Protein AF-A0A8K0IVM3-F1 (afdb_monomer_lite)

Foldseek 3Di:
DPLVPDDPVRLVVQLPDPPDDPVSNVVSVVVVVVVVVVVVVVLVVVVVVVCPDDDDDDDDDDDDPPDRVVVVVVVVVVVVVVVVVVVVVVVVVVVVVVVVVVVVVVVVVVPPDDDDDDDDDDDDDDDDDDDPDPDDPPDPPPVVVVVVVVVVVVVVVVVVVVVPPD

InterPro domains:
  IPR027356 NPH3 domain [PS51649] (1-35)
  IPR043454 NPH3/RPT2-like family [PTHR32370] (1-133)

Radius of gyration: 35.98 Å; chains: 1; bounding box: 86×51×103 Å

pLDDT: mean 71.47, std 21.72, range [35.25, 98.69]

Secondary structure (DSSP, 8-state):
--GGGS-HHHHHHHHT-TTS-HHHHHHHHHHHHHHHHHHHHHHHHHHHHH--S-------S---TTHHHHHHHHHHHHHHHHHHHHHHHHHHHHHHHHHHHHHHHHHHHTTS------S-------------------SSHHHHHHHHHHHHHHHHHHHHHTTS--

Sequence (166 aa):
MDCQKLSLEACTHAAQNERLPLRVVVQVLFFEQLQLRTSIAGCLLVSDNLDGSRPLRSGLAGSSEGGGWATAVRENQVLKVGMDHMRMRVSELEKECSSMKQEIEKLGRAKSGWSGVPKKFGFKIKSQMCSAQEGSVSEQQKNGSRKIEKLQARLTKHKKQLSTDM

Structure (mmCIF, N/CA/C/O backbone):
data_AF-A0A8K0IVM3-F1
#
_entry.id   AF-A0A8K0IVM3-F1
#
loop_
_atom_site.group_PDB
_atom_site.id
_atom_site.type_symbol
_atom_site.label_atom_id
_atom_site.label_alt_id
_atom_site.label_comp_id
_atom_site.label_asym_id
_atom_site.label_entity_id
_atom_site.label_seq_id
_atom_site.pdbx_PDB_ins_code
_atom_site.Cartn_x
_atom_site.Cartn_y
_atom_site.Cartn_z
_atom_site.occupancy
_atom_site.B_iso_or_equiv
_atom_site.auth_seq_id
_atom_site.auth_comp_id
_atom_site.auth_asym_id
_atom_site.auth_atom_id
_atom_site.pdbx_PDB_model_num
ATOM 1 N N . MET A 1 1 ? 18.870 9.208 -22.421 1.00 79.44 1 MET A N 1
ATOM 2 C CA . MET A 1 1 ? 17.624 9.621 -21.748 1.00 79.44 1 MET A CA 1
ATOM 3 C C . MET A 1 1 ? 17.813 9.348 -20.266 1.00 79.44 1 MET A C 1
ATOM 5 O O . MET A 1 1 ? 18.332 8.286 -19.947 1.00 79.44 1 MET A O 1
ATOM 9 N N . ASP A 1 2 ? 17.499 10.300 -19.392 1.00 88.75 2 ASP A N 1
ATOM 10 C CA . ASP A 1 2 ? 17.697 10.144 -17.946 1.00 88.75 2 ASP A CA 1
ATOM 11 C C . ASP A 1 2 ? 16.396 9.661 -17.292 1.00 88.75 2 ASP A C 1
ATOM 13 O O . ASP A 1 2 ? 15.543 10.468 -16.930 1.00 88.75 2 ASP A O 1
ATOM 17 N N . CYS A 1 3 ? 16.219 8.338 -17.210 1.00 89.44 3 CYS A N 1
ATOM 18 C CA . CYS A 1 3 ? 14.980 7.730 -16.708 1.00 89.44 3 CYS A CA 1
ATOM 19 C C . CYS A 1 3 ? 14.764 7.990 -15.208 1.00 89.44 3 CYS A C 1
ATOM 21 O O . CYS A 1 3 ? 13.631 7.976 -14.750 1.00 89.44 3 CYS A O 1
ATOM 23 N N . GLN A 1 4 ? 15.826 8.307 -14.455 1.00 89.00 4 GLN A N 1
ATOM 24 C CA . GLN A 1 4 ? 15.735 8.608 -13.021 1.00 89.00 4 GLN A CA 1
ATOM 25 C C . GLN A 1 4 ? 15.043 9.944 -12.730 1.00 89.00 4 GLN A C 1
ATOM 27 O O . GLN A 1 4 ? 14.585 10.170 -11.613 1.00 89.00 4 GLN A O 1
ATOM 32 N N . LYS A 1 5 ? 14.988 10.845 -13.717 1.00 93.00 5 LYS A N 1
ATOM 33 C CA . LYS A 1 5 ? 14.375 12.175 -13.584 1.00 93.00 5 LYS A CA 1
ATOM 34 C C . LYS A 1 5 ? 12.966 12.251 -14.163 1.00 93.00 5 LYS A C 1
ATOM 36 O O . LYS A 1 5 ? 12.361 13.320 -14.138 1.00 93.00 5 LYS A O 1
ATOM 41 N N . LEU A 1 6 ? 12.463 11.153 -14.718 1.00 91.50 6 LEU A N 1
ATOM 42 C CA . LEU A 1 6 ? 11.118 11.093 -15.270 1.00 91.50 6 LEU A CA 1
ATOM 43 C C . LEU A 1 6 ? 10.132 10.735 -14.165 1.00 91.50 6 LEU A C 1
ATOM 45 O O . LEU A 1 6 ? 10.410 9.903 -13.305 1.00 91.50 6 LEU A O 1
ATOM 49 N N . SER A 1 7 ? 8.964 11.367 -14.202 1.00 94.25 7 SER A N 1
ATOM 50 C CA . SER A 1 7 ? 7.825 10.886 -13.430 1.00 94.25 7 SER A CA 1
ATOM 51 C C . SER A 1 7 ? 7.286 9.592 -14.044 1.00 94.25 7 SER A C 1
ATOM 53 O O . SER A 1 7 ? 7.466 9.339 -15.236 1.00 94.25 7 SER A O 1
ATOM 55 N N . LEU A 1 8 ? 6.552 8.814 -13.247 1.00 93.06 8 LEU A N 1
ATOM 56 C CA . LEU A 1 8 ? 5.847 7.611 -13.705 1.00 93.06 8 LEU A CA 1
ATOM 57 C C . LEU A 1 8 ? 4.946 7.894 -14.922 1.00 93.06 8 LEU A C 1
ATOM 59 O O . LEU A 1 8 ? 4.906 7.130 -15.888 1.00 93.06 8 LEU A O 1
ATOM 63 N N . GLU A 1 9 ? 4.251 9.032 -14.907 1.00 94.56 9 GLU A N 1
ATOM 64 C CA . GLU A 1 9 ? 3.417 9.473 -16.027 1.00 94.56 9 GLU A CA 1
ATOM 65 C C . GLU A 1 9 ? 4.266 9.747 -17.274 1.00 94.56 9 GLU A C 1
ATOM 67 O O . GLU A 1 9 ? 3.943 9.267 -18.359 1.00 94.56 9 GLU A O 1
ATOM 72 N N . ALA A 1 10 ? 5.401 10.441 -17.134 1.00 95.50 10 ALA A N 1
ATOM 73 C CA . ALA A 1 10 ? 6.305 10.706 -18.251 1.00 95.50 10 ALA A CA 1
ATOM 74 C C . ALA A 1 10 ? 6.933 9.419 -18.818 1.00 95.50 10 ALA A C 1
ATOM 76 O O . ALA A 1 10 ? 7.069 9.305 -20.037 1.00 95.50 10 ALA A O 1
ATOM 77 N N . CYS A 1 11 ? 7.265 8.438 -17.970 1.00 94.62 11 CYS A N 1
ATOM 78 C CA . CYS A 1 11 ? 7.686 7.102 -18.399 1.00 94.62 11 CYS A CA 1
ATOM 79 C C . CYS A 1 11 ? 6.586 6.408 -19.213 1.00 94.62 11 CYS A C 1
ATOM 81 O O . CYS A 1 11 ? 6.851 5.895 -20.300 1.00 94.62 11 CYS A O 1
ATOM 83 N N . THR A 1 12 ? 5.341 6.454 -18.735 1.00 95.44 12 THR A N 1
ATOM 84 C CA . THR A 1 12 ? 4.181 5.859 -19.419 1.00 95.44 12 THR A CA 1
ATOM 85 C C . THR A 1 12 ? 3.959 6.499 -20.789 1.00 95.44 12 THR A C 1
ATOM 87 O O . THR A 1 12 ? 3.832 5.801 -21.797 1.00 95.44 12 THR A O 1
ATOM 90 N N . HIS A 1 13 ? 4.002 7.831 -20.855 1.00 96.69 13 HIS A N 1
ATOM 91 C CA . HIS A 1 13 ? 3.896 8.566 -22.112 1.00 96.69 13 HIS A CA 1
ATOM 92 C C . HIS A 1 13 ? 5.053 8.255 -23.067 1.00 96.69 13 HIS A C 1
ATOM 94 O O . HIS A 1 13 ? 4.829 8.075 -24.263 1.00 96.69 13 HIS A O 1
ATOM 100 N N . ALA A 1 14 ? 6.288 8.167 -22.568 1.00 96.06 14 ALA A N 1
ATOM 101 C CA . ALA A 1 14 ? 7.448 7.830 -23.388 1.00 96.06 14 ALA A CA 1
ATOM 102 C C . ALA A 1 14 ? 7.379 6.394 -23.928 1.00 96.06 14 ALA A C 1
ATOM 104 O O . ALA A 1 14 ? 7.761 6.159 -25.072 1.00 96.06 14 ALA A O 1
ATOM 105 N N . ALA A 1 15 ? 6.856 5.447 -23.147 1.00 95.56 15 ALA A N 1
ATOM 106 C CA . ALA A 1 15 ? 6.683 4.062 -23.575 1.00 95.56 15 ALA A CA 1
ATOM 107 C C . ALA A 1 15 ? 5.670 3.911 -24.723 1.00 95.56 15 ALA A C 1
ATOM 109 O O . ALA A 1 15 ? 5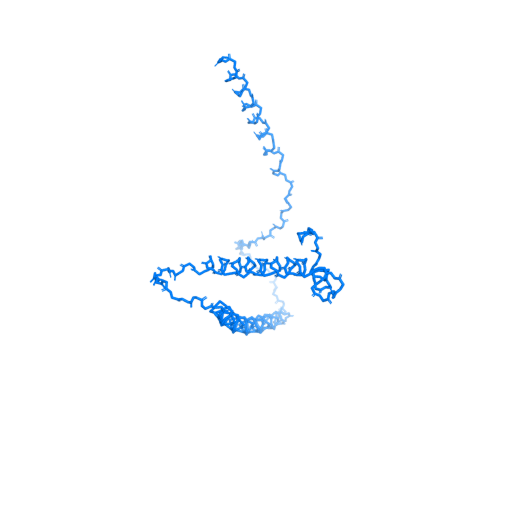.818 3.024 -25.560 1.00 95.56 15 ALA A O 1
ATOM 110 N N . GLN A 1 16 ? 4.666 4.788 -24.777 1.00 96.81 16 GLN A N 1
ATOM 111 C CA . GLN A 1 16 ? 3.627 4.795 -25.812 1.00 96.81 16 GLN A CA 1
ATOM 112 C C . GLN A 1 16 ? 3.971 5.685 -27.017 1.00 96.81 16 GLN A C 1
ATOM 114 O O . GLN A 1 16 ? 3.222 5.735 -27.990 1.00 96.81 16 GLN A O 1
ATOM 119 N N . ASN A 1 17 ? 5.083 6.419 -26.970 1.00 95.62 17 ASN A N 1
ATOM 120 C CA . ASN A 1 17 ? 5.432 7.367 -28.018 1.00 95.62 17 ASN A CA 1
ATOM 121 C C . ASN A 1 17 ? 6.144 6.673 -29.188 1.00 95.62 17 ASN A C 1
ATOM 123 O O . ASN A 1 17 ? 7.362 6.492 -29.173 1.00 95.62 17 ASN A O 1
ATOM 127 N N . GLU A 1 18 ? 5.388 6.371 -30.244 1.00 94.38 18 GLU A N 1
ATOM 128 C CA . GLU A 1 18 ? 5.885 5.728 -31.473 1.00 94.38 18 GLU A CA 1
ATOM 129 C C . GLU A 1 18 ? 6.940 6.552 -32.229 1.00 94.38 18 GLU A C 1
ATOM 131 O O . GLU A 1 18 ? 7.668 6.022 -33.068 1.00 94.38 18 GLU A O 1
ATOM 136 N N . ARG A 1 19 ? 7.056 7.856 -31.941 1.00 97.38 19 ARG A N 1
ATOM 137 C CA . ARG A 1 19 ? 8.059 8.731 -32.567 1.00 97.38 19 ARG A CA 1
ATOM 138 C C . ARG A 1 19 ? 9.431 8.622 -31.907 1.00 97.38 19 ARG A C 1
ATOM 140 O O . ARG A 1 19 ? 10.400 9.163 -32.444 1.00 97.38 19 ARG A O 1
ATOM 147 N N . LEU A 1 20 ? 9.532 7.984 -30.741 1.00 96.75 20 LEU A N 1
ATOM 148 C CA . LEU A 1 20 ? 10.813 7.776 -30.076 1.00 96.75 20 LEU A CA 1
ATOM 149 C C . LEU A 1 20 ? 11.561 6.587 -30.695 1.00 96.75 20 LEU A C 1
ATOM 151 O O . LEU A 1 20 ? 10.948 5.585 -31.059 1.00 96.75 20 LEU A O 1
ATOM 155 N N . PRO A 1 21 ? 12.904 6.640 -30.773 1.00 97.25 21 PRO A N 1
ATOM 156 C CA . PRO A 1 21 ? 13.684 5.479 -31.174 1.00 97.25 21 PRO A CA 1
ATOM 157 C C . PRO A 1 21 ? 13.404 4.292 -30.249 1.00 97.25 21 PRO A C 1
ATOM 159 O O . PRO A 1 21 ? 13.392 4.453 -29.027 1.00 97.25 21 PRO A O 1
ATOM 162 N N . LEU A 1 22 ? 13.303 3.085 -30.811 1.00 96.50 22 LEU A N 1
ATOM 163 C CA . LEU A 1 22 ? 13.033 1.854 -30.055 1.00 96.50 22 LEU A CA 1
ATOM 164 C C . LEU A 1 22 ? 13.976 1.670 -28.851 1.00 96.50 22 LEU A C 1
ATOM 166 O O . LEU A 1 22 ? 13.555 1.248 -27.778 1.00 96.50 22 LEU A O 1
ATOM 170 N N . ARG A 1 23 ? 15.250 2.061 -29.001 1.00 96.44 23 ARG A N 1
ATOM 171 C CA . ARG A 1 23 ? 16.249 2.034 -27.921 1.00 96.44 23 ARG A CA 1
ATOM 172 C C . ARG A 1 23 ? 15.805 2.828 -26.687 1.00 96.44 23 ARG A C 1
ATOM 174 O O . ARG A 1 23 ? 16.078 2.399 -25.574 1.00 96.44 23 ARG A O 1
ATOM 181 N N . VAL A 1 24 ? 15.151 3.971 -26.879 1.00 96.25 24 VAL A N 1
ATOM 182 C CA . VAL A 1 24 ? 14.681 4.833 -25.786 1.00 96.25 24 VAL A CA 1
ATOM 183 C C . VAL A 1 24 ? 13.492 4.189 -25.080 1.00 96.25 24 VAL A C 1
ATOM 185 O O . VAL A 1 24 ? 13.496 4.099 -23.859 1.00 96.25 24 VAL A O 1
ATOM 188 N N . VAL A 1 25 ? 12.524 3.666 -25.836 1.00 96.50 25 VAL A N 1
ATOM 189 C CA . VAL A 1 25 ? 11.355 2.962 -25.279 1.00 96.50 25 VAL A CA 1
ATOM 190 C C . VAL A 1 25 ? 11.791 1.766 -24.428 1.00 96.50 25 VAL A C 1
ATOM 192 O O . VAL A 1 25 ? 11.362 1.626 -23.285 1.00 96.50 25 VAL A O 1
ATOM 195 N N . VAL A 1 26 ? 12.719 0.947 -24.933 1.00 96.81 26 VAL A N 1
ATOM 196 C CA . VAL A 1 26 ? 13.267 -0.198 -24.185 1.00 96.81 26 VAL A CA 1
ATOM 197 C C . VAL A 1 26 ? 13.995 0.247 -22.911 1.00 96.81 26 VAL A C 1
ATOM 199 O O . VAL A 1 26 ? 13.866 -0.410 -21.882 1.00 96.81 26 VAL A O 1
ATOM 202 N N . GLN A 1 27 ? 14.729 1.365 -22.945 1.00 96.12 27 GLN A N 1
ATOM 203 C CA . GLN A 1 27 ? 15.394 1.913 -21.756 1.00 96.12 27 GLN A CA 1
ATOM 204 C C . GLN A 1 27 ? 14.394 2.333 -20.672 1.00 96.12 27 GLN A C 1
ATOM 206 O O . GLN A 1 27 ? 14.608 1.999 -19.507 1.00 96.12 27 GLN A O 1
ATOM 211 N N . VAL A 1 28 ? 13.305 3.010 -21.051 1.00 96.38 28 VAL A N 1
ATOM 212 C CA . VAL A 1 28 ? 12.234 3.410 -20.121 1.00 96.38 28 VAL A CA 1
ATOM 213 C C . VAL A 1 28 ? 11.585 2.182 -19.489 1.00 96.38 28 VAL A C 1
ATOM 215 O O . VAL A 1 28 ? 11.499 2.090 -18.268 1.00 96.38 28 VAL A O 1
ATOM 218 N N . LEU A 1 29 ? 11.199 1.201 -20.308 1.00 95.31 29 LEU A N 1
ATOM 219 C CA . LEU A 1 29 ? 10.557 -0.026 -19.830 1.00 95.31 29 LEU A CA 1
ATOM 220 C C . LEU A 1 29 ? 11.473 -0.853 -18.917 1.00 95.31 29 LEU A C 1
ATOM 222 O O . LEU A 1 29 ? 11.018 -1.404 -17.917 1.00 95.31 29 LEU A O 1
ATOM 226 N N . PHE A 1 30 ? 12.765 -0.946 -19.241 1.00 96.38 30 PHE A N 1
ATOM 227 C CA . PHE A 1 30 ? 13.732 -1.658 -18.405 1.00 96.38 30 PHE A CA 1
ATOM 228 C C . PHE A 1 30 ? 13.952 -0.959 -17.059 1.00 96.38 30 PHE A C 1
ATOM 230 O O . PHE A 1 30 ? 14.074 -1.629 -16.033 1.00 96.38 30 PHE A O 1
ATOM 237 N N . PHE A 1 31 ? 13.986 0.374 -17.047 1.00 94.81 31 PHE A N 1
ATOM 238 C CA . PHE A 1 31 ? 14.108 1.141 -15.812 1.00 94.81 31 PHE A CA 1
ATOM 239 C C . PHE A 1 31 ? 12.877 0.973 -14.912 1.00 94.81 31 PHE A C 1
ATOM 241 O O . PHE A 1 31 ? 13.040 0.664 -13.733 1.00 94.81 31 PHE A O 1
ATOM 248 N N . GLU A 1 32 ? 11.669 1.073 -15.471 1.00 93.62 32 GLU A N 1
ATOM 249 C CA . GLU A 1 32 ? 10.414 0.789 -14.757 1.00 93.62 32 GLU A CA 1
ATOM 250 C C . GLU A 1 32 ? 10.417 -0.635 -14.177 1.00 93.62 32 GLU A C 1
ATOM 252 O O . GLU A 1 32 ? 10.158 -0.831 -12.992 1.00 93.62 32 GLU A O 1
ATOM 257 N N . GLN A 1 33 ? 10.823 -1.638 -14.965 1.00 93.62 33 GLN A N 1
ATOM 258 C CA . GLN A 1 33 ? 10.995 -3.014 -14.480 1.00 93.62 33 GLN A CA 1
ATOM 259 C C . GLN A 1 33 ? 11.984 -3.119 -13.311 1.00 93.62 33 GLN A C 1
ATOM 261 O O . GLN A 1 33 ? 11.720 -3.824 -12.335 1.00 93.62 33 GLN A O 1
ATOM 266 N N . LEU A 1 34 ? 13.130 -2.439 -13.389 1.00 92.94 34 LEU A N 1
ATOM 267 C CA . LEU A 1 34 ? 14.129 -2.440 -12.321 1.00 92.94 34 LEU A CA 1
ATOM 268 C C . LEU A 1 34 ? 13.587 -1.786 -11.042 1.00 92.94 34 LEU A C 1
ATOM 270 O O . LEU A 1 34 ? 13.794 -2.312 -9.942 1.00 92.94 34 LEU A O 1
ATOM 274 N N . GLN A 1 35 ? 12.876 -0.668 -11.181 1.00 91.19 35 GLN A N 1
ATOM 275 C CA . GLN A 1 35 ? 12.254 0.039 -10.066 1.00 91.19 35 GLN A CA 1
ATOM 276 C C . GLN A 1 35 ? 11.173 -0.821 -9.404 1.00 91.19 35 GLN A C 1
ATOM 278 O O . GLN A 1 35 ? 11.212 -1.002 -8.187 1.00 91.19 35 GLN A O 1
ATOM 283 N N . LEU A 1 36 ? 10.293 -1.444 -10.193 1.00 90.69 36 LEU A N 1
ATOM 284 C CA . LEU A 1 36 ? 9.265 -2.366 -9.704 1.00 90.69 36 LEU A CA 1
ATOM 285 C C . LEU A 1 36 ? 9.874 -3.536 -8.925 1.00 90.69 36 LEU A C 1
ATOM 287 O O . LEU A 1 36 ? 9.446 -3.817 -7.806 1.00 90.69 36 LEU A O 1
ATOM 291 N N . ARG A 1 37 ? 10.918 -4.183 -9.459 1.00 90.44 37 ARG A N 1
ATOM 292 C CA . ARG A 1 37 ? 11.611 -5.278 -8.754 1.00 90.44 37 ARG A CA 1
ATOM 293 C C . ARG A 1 37 ? 12.220 -4.821 -7.435 1.00 90.44 37 ARG A C 1
ATOM 295 O O . ARG A 1 37 ? 12.132 -5.544 -6.446 1.00 90.44 37 ARG A O 1
ATOM 302 N N . THR A 1 38 ? 12.813 -3.629 -7.412 1.00 87.94 38 THR A N 1
ATOM 303 C CA . THR A 1 38 ? 13.412 -3.063 -6.196 1.00 87.94 38 THR A CA 1
ATOM 304 C C . THR A 1 38 ? 12.345 -2.765 -5.145 1.00 87.94 38 THR A C 1
ATOM 306 O O . THR A 1 38 ? 12.530 -3.106 -3.979 1.00 87.94 38 THR A O 1
ATOM 309 N N . SER A 1 39 ? 11.206 -2.195 -5.546 1.00 86.81 39 SER A N 1
ATOM 310 C CA . SER A 1 39 ? 10.072 -1.944 -4.651 1.00 86.81 39 SER A CA 1
ATOM 311 C C . SER A 1 39 ? 9.471 -3.237 -4.101 1.00 86.81 39 SER A C 1
ATOM 313 O O . SER A 1 39 ? 9.234 -3.326 -2.899 1.00 86.81 39 SER A O 1
ATOM 315 N N . ILE A 1 40 ? 9.282 -4.259 -4.944 1.00 85.19 40 ILE A N 1
ATOM 316 C CA . ILE A 1 40 ? 8.773 -5.574 -4.522 1.00 85.19 40 ILE A CA 1
ATOM 317 C C . ILE A 1 40 ? 9.736 -6.229 -3.532 1.00 85.19 40 ILE A C 1
ATOM 319 O O . ILE A 1 40 ? 9.307 -6.673 -2.468 1.00 85.19 40 ILE A O 1
ATOM 323 N N . ALA A 1 41 ? 11.034 -6.257 -3.847 1.00 83.19 41 ALA A N 1
ATOM 324 C CA . ALA A 1 41 ? 12.046 -6.775 -2.935 1.00 83.19 41 ALA A CA 1
ATOM 325 C C . ALA A 1 41 ? 12.029 -5.999 -1.609 1.00 83.19 41 ALA A C 1
ATOM 327 O O . ALA A 1 41 ? 11.968 -6.613 -0.552 1.00 83.19 41 ALA A O 1
ATOM 328 N N . GLY A 1 42 ? 11.980 -4.665 -1.648 1.00 78.12 42 GLY A N 1
ATOM 329 C CA . GLY A 1 42 ? 11.867 -3.828 -0.452 1.00 78.12 42 GLY A CA 1
ATOM 330 C C . GLY A 1 42 ? 10.650 -4.169 0.414 1.00 78.12 42 GLY A C 1
ATOM 331 O O . GLY A 1 42 ? 10.787 -4.278 1.630 1.00 78.12 42 GLY A O 1
ATOM 332 N N . CYS A 1 43 ? 9.485 -4.407 -0.193 1.00 75.94 43 CYS A N 1
ATOM 333 C CA . CYS A 1 43 ? 8.292 -4.849 0.531 1.00 75.94 43 CYS A CA 1
ATOM 334 C C . CYS A 1 43 ? 8.488 -6.216 1.203 1.00 75.94 43 CYS A C 1
ATOM 336 O O . CYS A 1 43 ? 8.138 -6.360 2.370 1.00 75.94 43 CYS A O 1
ATOM 338 N N . LEU A 1 44 ? 9.077 -7.193 0.505 1.00 72.88 44 LEU A N 1
ATOM 339 C CA . LEU A 1 44 ? 9.326 -8.532 1.056 1.00 72.88 44 LEU A CA 1
ATOM 340 C C . LEU A 1 44 ? 10.309 -8.502 2.235 1.00 72.88 44 LEU A C 1
ATOM 342 O O . LEU A 1 44 ? 10.044 -9.103 3.269 1.00 72.88 44 LEU A O 1
ATOM 346 N N . LEU A 1 45 ? 11.408 -7.751 2.114 1.00 70.88 45 LEU A N 1
ATOM 347 C CA . LEU A 1 45 ? 12.427 -7.656 3.167 1.00 70.88 45 LEU A CA 1
ATOM 348 C C . LEU A 1 45 ? 11.905 -6.945 4.428 1.00 70.88 45 LEU A C 1
ATOM 350 O O . LEU A 1 45 ? 12.324 -7.262 5.541 1.00 70.88 45 LEU A O 1
ATOM 354 N N . VAL A 1 46 ? 10.997 -5.976 4.262 1.00 63.06 46 VAL A N 1
ATOM 355 C CA . VAL A 1 46 ? 10.296 -5.333 5.384 1.00 63.06 46 VAL A CA 1
ATOM 356 C C . VAL A 1 46 ? 9.341 -6.317 6.063 1.00 63.06 46 VAL A C 1
ATOM 358 O O . VAL A 1 46 ? 9.274 -6.332 7.292 1.00 63.06 46 VAL A O 1
ATOM 361 N N . SER A 1 47 ? 8.652 -7.167 5.296 1.00 57.56 47 SER A N 1
ATOM 362 C CA . SER A 1 47 ? 7.803 -8.233 5.842 1.00 57.56 47 SER A CA 1
ATOM 363 C C . SER A 1 47 ? 8.606 -9.275 6.631 1.00 57.56 47 SER A C 1
ATOM 365 O O . SER A 1 47 ? 8.195 -9.640 7.730 1.00 57.56 47 SER A O 1
ATOM 367 N N . ASP A 1 48 ? 9.789 -9.671 6.152 1.00 56.81 48 ASP A N 1
ATOM 368 C CA . ASP A 1 48 ? 10.657 -10.641 6.841 1.00 56.81 48 ASP A CA 1
ATOM 369 C C . ASP A 1 48 ? 11.173 -10.138 8.207 1.00 56.81 48 ASP A C 1
ATOM 371 O O . ASP A 1 48 ? 11.511 -10.937 9.079 1.00 56.81 48 ASP A O 1
ATOM 375 N N . ASN A 1 49 ? 11.242 -8.818 8.429 1.00 53.72 49 ASN A N 1
ATOM 376 C CA . ASN A 1 49 ? 11.683 -8.251 9.713 1.00 53.72 49 ASN A CA 1
ATOM 377 C C . ASN A 1 49 ? 10.584 -8.246 10.789 1.00 53.72 49 ASN A C 1
ATOM 379 O O . ASN A 1 49 ? 10.898 -8.164 11.977 1.00 53.72 49 ASN A O 1
ATOM 383 N N . LEU A 1 50 ? 9.309 -8.327 10.392 1.00 54.72 50 LEU A N 1
ATOM 384 C CA . LEU A 1 50 ? 8.189 -8.435 11.329 1.00 54.72 50 LEU A CA 1
ATOM 385 C C . LEU A 1 50 ? 7.967 -9.887 11.782 1.00 54.72 50 LEU A C 1
ATOM 387 O O . LEU A 1 50 ? 7.461 -10.116 12.882 1.00 54.72 50 LEU A O 1
ATOM 391 N N . ASP A 1 51 ? 8.405 -10.857 10.976 1.00 49.66 51 ASP A N 1
ATOM 392 C CA . ASP A 1 51 ? 8.258 -12.283 11.249 1.00 49.66 51 ASP A CA 1
ATOM 393 C C . ASP A 1 51 ? 9.525 -12.858 11.908 1.00 49.66 51 ASP A C 1
ATOM 395 O O . ASP A 1 51 ? 10.311 -13.615 11.337 1.00 49.66 51 ASP A O 1
ATOM 399 N N . GLY A 1 52 ? 9.748 -12.486 13.171 1.00 52.97 52 GLY A N 1
ATOM 400 C CA . GLY A 1 52 ? 10.832 -12.996 14.022 1.00 52.97 52 GLY A CA 1
ATOM 401 C C . GLY A 1 52 ? 10.717 -14.484 14.399 1.00 52.97 52 GLY A C 1
ATOM 402 O O . GLY A 1 52 ? 11.093 -14.856 15.510 1.00 52.97 52 GLY A O 1
ATOM 403 N N . SER A 1 53 ? 10.195 -15.345 13.517 1.00 48.62 53 SER A N 1
ATOM 404 C CA . SER A 1 53 ? 9.986 -16.780 13.759 1.00 48.62 53 SER A CA 1
ATOM 405 C C . SER A 1 53 ? 10.419 -17.668 12.581 1.00 48.62 53 SER A C 1
ATOM 407 O O . SER A 1 53 ? 9.629 -18.376 11.972 1.00 48.62 53 SER A O 1
ATOM 409 N N . ARG A 1 54 ? 11.748 -17.736 12.425 1.00 48.03 54 ARG A N 1
ATOM 410 C CA . ARG A 1 54 ? 12.587 -18.815 11.854 1.00 48.03 54 ARG A CA 1
ATOM 411 C C . ARG A 1 54 ? 12.745 -18.954 10.322 1.00 48.03 54 ARG A C 1
ATOM 413 O O . ARG A 1 54 ? 11.806 -19.312 9.620 1.00 48.03 54 ARG A O 1
ATOM 420 N N . PRO A 1 55 ? 14.009 -18.913 9.841 1.00 61.91 55 PRO A N 1
ATOM 421 C CA . PRO A 1 55 ? 14.406 -19.353 8.511 1.00 61.91 55 PRO A CA 1
ATOM 422 C C . PRO A 1 55 ? 14.809 -20.835 8.544 1.00 61.91 55 PRO A C 1
ATOM 424 O O . PRO A 1 55 ? 15.593 -21.235 9.402 1.00 61.91 55 PRO A O 1
ATOM 427 N N . LEU A 1 56 ? 14.311 -21.650 7.610 1.00 47.88 56 LEU A N 1
ATOM 428 C CA . LEU A 1 56 ? 14.973 -22.883 7.150 1.00 47.88 56 LEU A CA 1
ATOM 429 C C . LEU A 1 56 ? 14.215 -23.471 5.950 1.00 47.88 56 LEU A C 1
ATOM 431 O O . LEU A 1 56 ? 13.428 -24.403 6.086 1.00 47.88 56 LEU A O 1
ATOM 435 N N . ARG A 1 57 ? 14.516 -22.976 4.746 1.00 45.09 57 ARG A N 1
ATOM 436 C CA . ARG A 1 57 ? 14.654 -23.864 3.584 1.00 45.09 57 ARG A CA 1
ATOM 437 C C . ARG A 1 57 ? 15.558 -23.234 2.528 1.00 45.09 57 ARG A C 1
ATOM 439 O O . ARG A 1 57 ? 15.135 -22.455 1.687 1.00 45.09 57 ARG A O 1
ATOM 446 N N . SER A 1 58 ? 16.831 -23.605 2.614 1.00 48.25 58 SER A N 1
ATOM 447 C CA . SER A 1 58 ? 17.765 -23.558 1.494 1.00 48.25 58 SER A CA 1
ATOM 448 C C . SER A 1 58 ? 17.224 -24.417 0.345 1.00 48.25 58 SER A C 1
ATOM 450 O O . SER A 1 58 ? 16.744 -25.527 0.587 1.00 48.25 58 SER A O 1
ATOM 452 N N . GLY A 1 59 ? 17.307 -23.914 -0.887 1.00 35.25 59 GLY A N 1
ATOM 453 C CA . GLY A 1 59 ? 17.030 -24.696 -2.089 1.00 35.25 59 GLY A CA 1
ATOM 454 C C . GLY A 1 59 ? 16.523 -23.852 -3.251 1.00 35.25 59 GLY A C 1
ATOM 455 O O . GLY A 1 59 ? 15.333 -23.589 -3.359 1.00 35.25 59 GLY A O 1
ATOM 456 N N . LEU A 1 60 ? 17.442 -23.463 -4.131 1.00 55.53 60 LEU A N 1
ATOM 457 C CA . LEU A 1 60 ? 17.196 -22.956 -5.479 1.00 55.53 60 LEU A CA 1
ATOM 458 C C . LEU A 1 60 ? 16.109 -23.772 -6.211 1.00 55.53 60 LEU A C 1
ATOM 460 O O . LEU A 1 60 ? 16.379 -24.884 -6.654 1.00 55.53 60 LEU A O 1
ATOM 464 N N . ALA A 1 61 ? 14.911 -23.207 -6.371 1.00 38.97 61 ALA A N 1
ATOM 465 C CA . ALA A 1 61 ? 13.946 -23.582 -7.407 1.00 38.97 61 ALA A CA 1
ATOM 466 C C . ALA A 1 61 ? 12.873 -22.484 -7.544 1.00 38.97 61 ALA A C 1
ATOM 468 O O . ALA A 1 61 ? 12.037 -22.323 -6.663 1.00 38.97 61 ALA A O 1
ATOM 469 N N . GLY A 1 62 ? 12.928 -21.718 -8.641 1.00 40.25 62 GLY A N 1
ATOM 470 C CA . GLY A 1 62 ? 11.826 -20.913 -9.197 1.00 40.25 62 GLY A CA 1
ATOM 471 C C . GLY A 1 62 ? 10.967 -20.133 -8.197 1.00 40.25 62 GLY A C 1
ATOM 472 O O . GLY A 1 62 ? 9.816 -20.488 -7.963 1.00 40.25 62 GLY A O 1
ATOM 473 N N . SER A 1 63 ? 11.507 -19.069 -7.599 1.00 41.66 63 SER A N 1
ATOM 474 C CA . SER A 1 63 ? 10.817 -18.341 -6.529 1.00 41.66 63 SER A CA 1
ATOM 475 C C . SER A 1 63 ? 9.720 -17.412 -7.060 1.00 41.66 63 SER A C 1
ATOM 477 O O . SER A 1 63 ? 9.939 -16.226 -7.269 1.00 41.66 63 SER A O 1
ATOM 479 N N . SER A 1 64 ? 8.535 -17.988 -7.255 1.00 48.56 64 SER A N 1
ATOM 480 C CA . SER A 1 64 ? 7.253 -17.455 -6.781 1.00 48.56 64 SER A CA 1
ATOM 481 C C . SER A 1 64 ? 7.106 -15.923 -6.791 1.00 48.56 64 SER A C 1
ATOM 483 O O . SER A 1 64 ? 7.144 -15.274 -5.746 1.00 48.56 64 SER A O 1
ATOM 485 N N . GLU A 1 65 ? 6.801 -15.349 -7.956 1.00 49.91 65 GLU A N 1
ATOM 486 C CA . GLU A 1 65 ? 6.233 -13.991 -8.067 1.00 49.91 65 GLU A CA 1
ATOM 487 C C . GLU A 1 65 ? 4.839 -13.869 -7.398 1.00 49.91 65 GLU A C 1
ATOM 489 O O . GLU A 1 65 ? 4.284 -12.779 -7.314 1.00 49.91 65 GLU A O 1
ATOM 494 N N . GLY A 1 66 ? 4.272 -14.962 -6.864 1.00 52.75 66 GLY A N 1
ATOM 495 C CA . GLY A 1 66 ? 2.960 -14.990 -6.200 1.00 52.75 66 GLY A CA 1
ATOM 496 C C . GLY 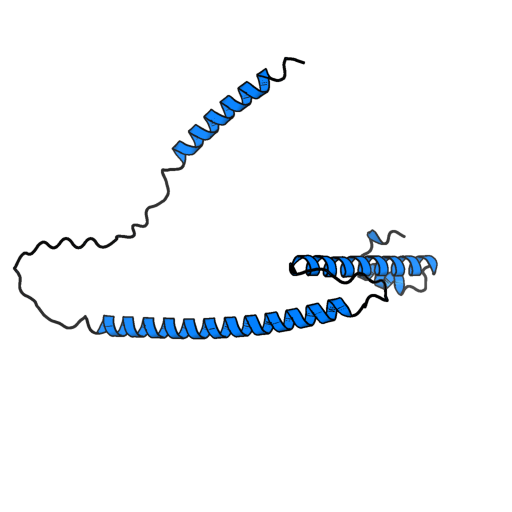A 1 66 ? 2.976 -15.212 -4.681 1.00 52.75 66 GLY A C 1
ATOM 497 O O . GLY A 1 66 ? 1.919 -15.159 -4.052 1.00 52.75 66 GLY A O 1
ATOM 498 N N . GLY A 1 67 ? 4.134 -15.476 -4.067 1.00 58.09 67 GLY A N 1
ATOM 499 C CA . GLY A 1 67 ? 4.209 -15.927 -2.670 1.00 58.09 67 GLY A CA 1
ATOM 500 C C . GLY A 1 67 ? 4.023 -14.818 -1.632 1.00 58.09 67 GLY A C 1
ATOM 501 O O . GLY A 1 67 ? 3.308 -15.004 -0.648 1.00 58.09 67 GLY A O 1
ATOM 502 N N . GLY A 1 68 ? 4.629 -13.651 -1.861 1.00 64.75 68 GLY A N 1
ATOM 503 C CA . GLY A 1 68 ? 4.588 -12.534 -0.912 1.00 64.75 68 GLY A CA 1
ATOM 504 C C . GLY A 1 68 ? 3.225 -11.859 -0.827 1.00 64.75 68 GLY A C 1
ATOM 505 O O . GLY A 1 68 ? 2.693 -11.671 0.262 1.00 64.75 68 GLY A O 1
ATOM 506 N N . TRP A 1 69 ? 2.616 -11.571 -1.981 1.00 69.38 69 TRP A N 1
ATOM 507 C CA . TRP A 1 69 ? 1.281 -10.972 -2.042 1.00 69.38 69 TRP A CA 1
ATOM 508 C C . TRP A 1 69 ? 0.229 -11.869 -1.384 1.00 69.38 69 TRP A C 1
ATOM 510 O O . TRP A 1 69 ? -0.568 -11.408 -0.570 1.00 69.38 69 TRP A O 1
ATOM 520 N N . ALA A 1 70 ? 0.261 -13.173 -1.673 1.00 72.94 70 ALA A N 1
ATOM 521 C CA . ALA A 1 70 ? -0.663 -14.125 -1.069 1.00 72.94 70 ALA A CA 1
ATOM 522 C C . ALA A 1 70 ? -0.511 -14.198 0.461 1.00 72.94 70 ALA A C 1
ATOM 524 O O . ALA A 1 70 ? -1.507 -14.363 1.164 1.00 72.94 70 ALA A O 1
ATOM 525 N N . THR A 1 71 ? 0.710 -14.074 0.985 1.00 75.81 71 THR A N 1
ATOM 526 C CA . THR A 1 71 ? 0.972 -14.061 2.432 1.00 75.81 71 THR A CA 1
ATOM 527 C C . THR A 1 71 ? 0.511 -12.757 3.079 1.00 75.81 71 THR A C 1
ATOM 529 O O . THR A 1 71 ? -0.277 -12.813 4.021 1.00 75.81 71 THR A O 1
ATOM 532 N N . ALA A 1 72 ? 0.847 -11.604 2.496 1.00 78.69 72 ALA A N 1
ATOM 533 C CA . ALA A 1 72 ? 0.386 -10.300 2.973 1.00 78.69 72 ALA A CA 1
ATOM 534 C C . ALA A 1 72 ? -1.151 -10.187 2.989 1.00 78.69 72 ALA A C 1
ATOM 536 O O . ALA A 1 72 ? -1.723 -9.619 3.921 1.00 78.69 72 ALA A O 1
ATOM 537 N N . VAL A 1 73 ? -1.848 -10.760 1.998 1.00 81.50 73 VAL A N 1
ATOM 538 C CA . VAL A 1 73 ? -3.323 -10.807 1.970 1.00 81.50 73 VAL A CA 1
ATOM 539 C C . VAL A 1 73 ? -3.880 -11.640 3.129 1.00 81.50 73 VAL A C 1
ATOM 541 O O . VAL A 1 73 ? -4.852 -11.227 3.766 1.00 81.50 73 VAL A O 1
ATOM 544 N N . ARG A 1 74 ? -3.268 -12.791 3.443 1.00 86.38 74 ARG A N 1
ATOM 545 C CA . ARG A 1 74 ? -3.687 -13.618 4.588 1.00 86.38 74 ARG A CA 1
ATOM 546 C C . ARG A 1 74 ? -3.455 -12.901 5.915 1.00 86.38 74 ARG A C 1
ATOM 548 O O . ARG A 1 74 ? -4.353 -12.888 6.751 1.00 86.38 74 ARG A O 1
ATOM 555 N N . GLU A 1 75 ? -2.298 -12.275 6.092 1.00 82.44 75 GLU A N 1
ATOM 556 C CA . GLU A 1 75 ? -1.976 -11.509 7.302 1.00 82.44 75 GLU A CA 1
ATOM 557 C C . GLU A 1 75 ? -2.929 -10.328 7.494 1.00 82.44 75 GLU A C 1
ATOM 559 O O . GLU A 1 75 ? -3.477 -10.153 8.580 1.00 82.44 75 GLU A O 1
ATOM 564 N N . ASN A 1 76 ? -3.235 -9.583 6.426 1.00 86.19 76 ASN A N 1
ATOM 565 C CA . ASN A 1 76 ? -4.240 -8.518 6.468 1.00 86.19 76 ASN A CA 1
ATOM 566 C C . ASN A 1 76 ? -5.624 -9.042 6.872 1.00 86.19 76 ASN A C 1
ATOM 568 O O . ASN A 1 76 ? -6.343 -8.388 7.629 1.00 86.19 76 ASN A O 1
ATOM 572 N N . GLN A 1 77 ? -6.006 -10.232 6.406 1.00 91.31 77 GLN A N 1
ATOM 573 C CA . GLN A 1 77 ? -7.271 -10.849 6.794 1.00 91.31 77 GLN A CA 1
ATOM 574 C C . GLN A 1 77 ? -7.286 -11.243 8.280 1.00 91.31 77 GLN A C 1
ATOM 576 O O . GLN A 1 77 ? -8.301 -11.032 8.946 1.00 91.31 77 GLN A O 1
ATOM 581 N N . VAL A 1 78 ? -6.179 -11.768 8.813 1.00 89.25 78 VAL A N 1
ATOM 582 C CA . VAL A 1 78 ? -6.038 -12.082 10.246 1.00 89.25 78 VAL A CA 1
ATOM 583 C C . VAL A 1 78 ? -6.095 -10.807 11.088 1.00 89.25 78 VAL A C 1
ATOM 585 O O . VAL A 1 78 ? -6.848 -10.753 12.061 1.00 89.25 78 VAL A O 1
ATOM 588 N N . LEU A 1 79 ? -5.370 -9.761 10.686 1.00 94.56 79 LEU A N 1
ATOM 589 C CA . LEU A 1 79 ? -5.392 -8.461 11.359 1.00 94.56 79 LEU A CA 1
ATOM 590 C C . LEU A 1 79 ? -6.802 -7.871 11.390 1.00 94.56 79 LEU A C 1
ATOM 592 O O . LEU A 1 79 ? -7.248 -7.424 12.444 1.00 94.56 79 LEU A O 1
ATOM 596 N N . LYS A 1 80 ? -7.537 -7.941 10.274 1.00 95.25 80 LYS A N 1
ATOM 597 C CA . LYS A 1 80 ? -8.929 -7.480 10.195 1.00 95.25 80 LYS A CA 1
ATOM 598 C C . LYS A 1 80 ? -9.822 -8.192 11.212 1.00 95.25 80 LYS A C 1
ATOM 600 O O . LYS A 1 80 ? -10.523 -7.534 11.973 1.00 95.25 80 LYS A O 1
ATOM 605 N N . VAL A 1 81 ? -9.734 -9.523 11.282 1.00 96.50 81 VAL A N 1
ATOM 606 C CA . VAL A 1 81 ? -10.483 -10.317 12.273 1.00 96.50 81 VAL A CA 1
ATOM 607 C C . VAL A 1 81 ? -10.087 -9.927 13.702 1.00 96.50 81 VAL A C 1
ATOM 609 O O . VAL A 1 81 ? -10.955 -9.762 14.558 1.00 96.50 81 VAL A O 1
ATOM 612 N N . GLY A 1 82 ? -8.793 -9.724 13.965 1.00 96.62 82 GLY A N 1
ATOM 613 C CA . GLY A 1 82 ? -8.305 -9.260 15.265 1.00 96.62 82 GLY A CA 1
ATOM 614 C C . GLY A 1 82 ? -8.840 -7.875 15.652 1.00 96.62 82 GLY A C 1
ATOM 615 O O . GLY A 1 82 ? -9.237 -7.663 16.799 1.00 96.62 82 GLY A O 1
ATOM 616 N N . MET A 1 83 ? -8.909 -6.944 14.699 1.00 97.81 83 MET A N 1
ATOM 617 C CA . MET A 1 83 ? -9.484 -5.611 14.902 1.00 97.81 83 MET A CA 1
ATOM 618 C C . MET A 1 83 ? -10.985 -5.671 15.187 1.00 97.81 83 MET A C 1
ATOM 620 O O . MET A 1 83 ? -11.455 -4.965 16.078 1.00 97.81 83 MET A O 1
ATOM 624 N N . ASP A 1 84 ? -11.730 -6.519 14.478 1.00 98.00 84 ASP A N 1
ATOM 625 C CA . ASP A 1 84 ? -13.165 -6.707 14.713 1.00 98.00 84 ASP A CA 1
ATOM 626 C C . ASP A 1 84 ? -13.431 -7.296 16.103 1.00 98.00 84 ASP A C 1
ATOM 628 O O . ASP A 1 84 ? -14.317 -6.830 16.824 1.00 98.00 84 ASP A O 1
ATOM 632 N N . HIS A 1 85 ? -12.603 -8.250 16.534 1.00 98.06 85 HIS A N 1
ATOM 633 C CA . HIS A 1 85 ? -12.648 -8.777 17.895 1.00 98.06 85 HIS A CA 1
ATOM 634 C C . HIS A 1 85 ? -12.331 -7.696 18.944 1.00 98.06 85 HIS A C 1
ATOM 636 O O . HIS A 1 85 ? -13.040 -7.568 19.943 1.00 98.06 85 HIS A O 1
ATOM 642 N N . MET A 1 86 ? -11.299 -6.876 18.720 1.00 98.62 86 MET A N 1
ATOM 643 C CA . MET A 1 86 ? -10.963 -5.779 19.633 1.00 98.62 86 MET A CA 1
ATOM 644 C C . MET A 1 86 ? -12.091 -4.742 19.709 1.00 98.62 86 MET A C 1
ATOM 646 O O . MET A 1 86 ? -12.440 -4.298 20.801 1.00 98.62 86 MET A O 1
ATOM 650 N N . ARG A 1 87 ? -12.711 -4.410 18.571 1.00 98.31 87 ARG A N 1
ATOM 651 C CA . ARG A 1 87 ? -13.875 -3.518 18.501 1.00 98.31 87 ARG A CA 1
ATOM 652 C C . ARG A 1 87 ? -15.042 -4.056 19.323 1.00 98.31 87 ARG A C 1
ATOM 654 O O . ARG A 1 87 ? -15.614 -3.303 20.103 1.00 98.31 87 ARG A O 1
ATOM 661 N N . MET A 1 88 ? -15.362 -5.344 19.184 1.00 98.38 88 MET A N 1
ATOM 662 C CA . MET A 1 88 ? -16.420 -5.993 19.964 1.00 98.38 88 MET A CA 1
ATOM 663 C C . MET A 1 88 ? -16.165 -5.854 21.466 1.00 98.38 88 MET A C 1
ATOM 665 O O . MET A 1 88 ? -17.054 -5.438 22.207 1.00 98.38 88 MET A O 1
ATOM 669 N N . ARG A 1 89 ? -14.933 -6.137 21.903 1.00 98.38 89 ARG A N 1
ATOM 670 C CA . ARG A 1 89 ? -14.556 -6.024 23.313 1.00 98.38 89 ARG A CA 1
ATOM 671 C C . ARG A 1 89 ? -14.647 -4.598 23.841 1.00 98.38 89 ARG A C 1
ATOM 673 O O . ARG A 1 89 ? -15.108 -4.393 24.956 1.00 98.38 89 ARG A O 1
ATOM 680 N N . VAL A 1 90 ? -14.232 -3.613 23.047 1.00 98.69 90 VAL A N 1
ATOM 681 C CA . VAL A 1 90 ? -14.374 -2.197 23.411 1.00 98.69 90 VAL A CA 1
ATOM 682 C C . VAL A 1 90 ? -15.849 -1.837 23.588 1.00 98.69 90 VAL A C 1
ATOM 684 O O . VAL A 1 90 ? -16.197 -1.254 24.608 1.00 98.69 90 VAL A O 1
ATOM 687 N N . SER A 1 91 ? -16.729 -2.253 22.674 1.00 98.19 91 SER A N 1
ATOM 688 C CA . SER A 1 91 ? -18.171 -1.993 22.797 1.00 98.19 91 SER A CA 1
ATOM 689 C C . SER A 1 91 ? -18.805 -2.656 24.027 1.00 98.19 91 SER A C 1
ATOM 691 O O . SER A 1 91 ? -19.688 -2.073 24.657 1.00 98.19 91 SER A O 1
ATOM 693 N N . GLU A 1 92 ? -18.362 -3.860 24.394 1.00 98.19 92 GLU A N 1
ATOM 694 C CA . GLU A 1 92 ? -18.797 -4.527 25.628 1.00 98.19 92 GLU A CA 1
ATOM 695 C C . GLU A 1 92 ? -18.349 -3.743 26.870 1.00 98.19 92 GLU A C 1
ATOM 697 O O . GLU A 1 92 ? -19.177 -3.401 27.716 1.00 98.19 92 GLU A O 1
ATOM 702 N N . LEU A 1 93 ? -17.072 -3.357 26.926 1.00 98.50 93 LEU A N 1
ATOM 703 C CA . LEU A 1 93 ? -16.524 -2.552 28.020 1.00 98.50 93 LEU A CA 1
ATOM 704 C C . LEU A 1 93 ? -17.211 -1.183 28.144 1.00 98.50 93 LEU A C 1
ATOM 706 O O . LEU A 1 93 ? -17.500 -0.729 29.251 1.00 98.50 93 LEU A O 1
ATOM 710 N N . GLU A 1 94 ? -17.512 -0.519 27.028 1.00 98.31 94 GLU A N 1
ATOM 711 C CA . GLU A 1 94 ? -18.245 0.754 27.012 1.00 98.31 94 GLU A CA 1
ATOM 712 C C . GLU A 1 94 ? -19.659 0.607 27.597 1.00 98.31 94 GLU A C 1
ATOM 714 O O . GLU A 1 94 ? -20.127 1.477 28.347 1.00 98.31 94 GLU A O 1
ATOM 719 N N . LYS A 1 95 ? -20.331 -0.513 27.304 1.00 98.25 95 LYS A N 1
ATOM 720 C CA . LYS A 1 95 ? -21.650 -0.838 27.857 1.00 98.25 95 LYS A CA 1
ATOM 721 C C . LYS A 1 95 ? -21.580 -1.103 29.359 1.00 98.25 95 LYS A C 1
ATOM 723 O O . LYS A 1 95 ? -22.408 -0.570 30.100 1.00 98.25 95 LYS A O 1
ATOM 728 N N . GLU A 1 96 ? -20.603 -1.882 29.818 1.00 97.88 96 GLU A N 1
ATOM 729 C CA . GLU A 1 96 ? -20.391 -2.143 31.247 1.00 97.88 96 GLU A CA 1
ATOM 730 C C . GLU A 1 96 ? -20.081 -0.852 32.014 1.00 97.88 96 GLU A C 1
ATOM 732 O O . GLU A 1 96 ? -20.687 -0.585 33.054 1.00 97.88 96 GLU A O 1
ATOM 737 N N . CYS A 1 97 ? -19.216 0.004 31.461 1.00 96.56 97 CYS A N 1
ATOM 738 C CA . CYS A 1 97 ? -18.885 1.306 32.038 1.00 96.56 97 CYS A CA 1
ATOM 739 C C . CYS A 1 97 ? -20.125 2.207 32.151 1.00 96.56 97 CYS A C 1
ATOM 741 O O . CYS A 1 97 ? -20.376 2.815 33.196 1.00 96.56 97 CYS A O 1
ATOM 743 N N .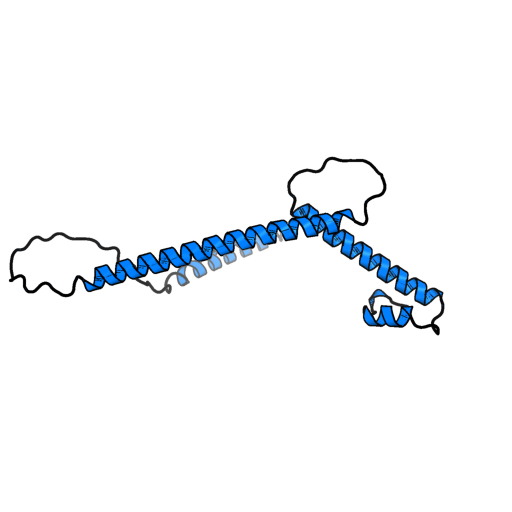 SER A 1 98 ? -20.952 2.235 31.10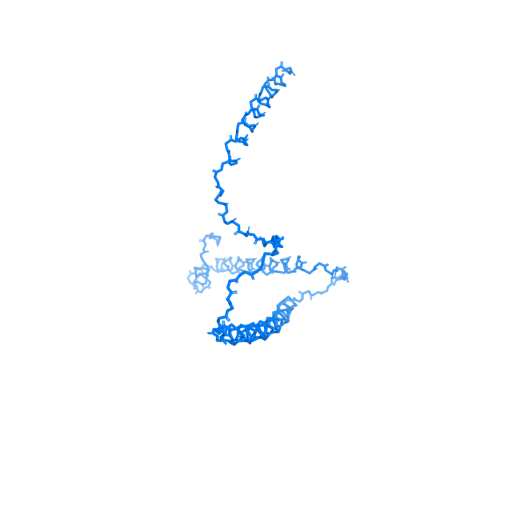3 1.00 97.44 98 SER A N 1
ATOM 744 C CA . SER A 1 98 ? -22.220 2.971 31.101 1.00 97.44 98 SER A CA 1
ATOM 745 C C . SER A 1 98 ? -23.206 2.426 32.141 1.00 97.44 98 SER A C 1
ATOM 747 O O . SER A 1 98 ? -23.841 3.209 32.849 1.00 97.44 98 SER A O 1
ATOM 749 N N . SER A 1 99 ? -23.306 1.099 32.277 1.00 97.12 99 SER A N 1
ATOM 750 C CA . SER A 1 99 ? -24.156 0.442 33.278 1.00 97.12 99 SER A CA 1
ATOM 751 C C . SER A 1 99 ? -23.718 0.794 34.698 1.00 97.12 99 SER A C 1
ATOM 753 O O . SER A 1 99 ? -24.522 1.276 35.496 1.00 97.12 99 SER A O 1
ATOM 755 N N . MET A 1 100 ? -22.427 0.637 34.995 1.00 96.69 100 MET A N 1
ATOM 756 C CA . MET A 1 100 ? -21.862 0.950 36.307 1.00 96.69 100 MET A CA 1
ATOM 757 C C . MET A 1 100 ? -22.067 2.425 36.670 1.00 96.69 100 MET A C 1
ATOM 759 O O . MET A 1 100 ? -22.480 2.738 37.787 1.00 96.69 100 MET A O 1
ATOM 763 N N . LYS A 1 101 ? -21.851 3.344 35.721 1.00 95.38 101 LYS A N 1
ATOM 764 C CA . LYS A 1 101 ? -22.119 4.773 35.928 1.00 95.38 101 LYS A CA 1
ATOM 765 C C . LYS A 1 101 ? -23.584 5.026 36.299 1.00 95.38 101 LYS A C 1
ATOM 767 O O . LYS A 1 101 ? -23.855 5.785 37.229 1.00 95.38 101 LYS A O 1
ATOM 772 N N . GLN A 1 102 ? -24.522 4.372 35.614 1.00 95.88 102 GLN A N 1
ATOM 773 C CA . GLN A 1 102 ? -25.947 4.516 35.900 1.00 95.88 102 GLN A CA 1
ATOM 774 C C . GLN A 1 102 ? -26.316 3.975 37.291 1.00 95.88 102 GLN A C 1
ATOM 776 O O . GLN A 1 102 ? -27.130 4.582 37.991 1.00 95.88 102 GLN A O 1
ATOM 781 N N . GLU A 1 103 ? -25.736 2.850 37.712 1.00 94.00 103 GLU A N 1
ATOM 782 C CA . GLU A 1 103 ? -25.960 2.304 39.056 1.00 94.00 103 GLU A CA 1
ATOM 783 C C . GLU A 1 103 ? -25.419 3.229 40.150 1.00 94.00 103 GLU A C 1
ATOM 785 O O . GLU A 1 103 ? -26.117 3.492 41.133 1.00 94.00 103 GLU A O 1
ATOM 790 N N . ILE A 1 104 ? -24.232 3.806 39.947 1.00 91.69 104 ILE A N 1
ATOM 791 C CA . ILE A 1 104 ? -23.650 4.792 40.867 1.00 91.69 104 ILE A CA 1
ATOM 792 C C . ILE A 1 104 ? -24.547 6.035 40.969 1.00 91.69 104 ILE A C 1
ATOM 794 O O . ILE A 1 104 ? -24.813 6.512 42.074 1.00 91.69 104 ILE A O 1
ATOM 798 N N . GLU A 1 105 ? -25.074 6.543 39.851 1.00 91.19 105 GLU A N 1
ATOM 799 C CA . GLU A 1 105 ? -26.007 7.680 39.860 1.00 91.19 105 GLU A CA 1
ATOM 800 C C . GLU A 1 105 ? -27.317 7.362 40.602 1.00 91.19 105 GLU A C 1
ATOM 802 O O . GLU A 1 105 ? -27.824 8.203 41.352 1.00 91.19 105 GLU A O 1
ATOM 807 N N . LYS A 1 106 ? -27.858 6.146 40.447 1.00 87.81 106 LYS A N 1
ATOM 808 C CA . LYS A 1 106 ? -29.051 5.690 41.185 1.00 87.81 106 LYS A CA 1
ATOM 809 C C . LYS A 1 106 ? -28.788 5.615 42.693 1.00 87.81 106 LYS A C 1
ATOM 811 O O . LYS A 1 106 ? -29.615 6.085 43.476 1.00 87.81 106 LYS A O 1
ATOM 816 N N . LEU A 1 107 ? -27.628 5.098 43.103 1.00 77.56 107 LEU A N 1
ATOM 817 C CA . LEU A 1 107 ? -27.216 5.039 44.512 1.00 77.56 107 LEU A CA 1
ATOM 818 C C . LEU A 1 107 ? -26.948 6.435 45.104 1.00 77.56 107 LEU A C 1
ATOM 820 O O . LEU A 1 107 ? -27.242 6.673 46.276 1.00 77.56 107 LEU A O 1
ATOM 824 N N . GLY A 1 108 ? -26.453 7.380 44.300 1.00 64.31 108 GLY A N 1
ATOM 825 C CA . GLY A 1 108 ? -26.257 8.775 44.705 1.00 64.31 108 GLY A CA 1
ATOM 826 C C . GLY A 1 108 ? -27.566 9.548 44.913 1.00 64.31 108 GLY A C 1
ATOM 827 O O . GLY A 1 108 ? -27.646 10.401 45.797 1.00 64.31 108 GLY A O 1
ATOM 828 N N . ARG A 1 109 ? -28.622 9.222 44.155 1.00 58.06 109 ARG A N 1
ATOM 829 C CA . ARG A 1 109 ? -29.949 9.855 44.286 1.00 58.06 109 ARG A CA 1
ATOM 830 C C . ARG A 1 109 ? -30.755 9.356 45.489 1.00 58.06 109 ARG A C 1
ATOM 832 O O . ARG A 1 109 ? -31.579 10.101 46.006 1.00 58.06 109 ARG A O 1
ATOM 839 N N . ALA A 1 110 ? -30.481 8.152 45.994 1.00 51.44 110 ALA A N 1
ATOM 840 C CA . ALA A 1 110 ? -31.118 7.616 47.202 1.00 51.44 110 ALA A CA 1
ATOM 841 C C . ALA A 1 110 ? -30.600 8.245 48.518 1.00 51.44 110 ALA A C 1
ATOM 843 O O . ALA A 1 110 ? -31.086 7.909 49.596 1.00 51.44 110 ALA A O 1
ATOM 844 N N . LYS A 1 111 ? -29.635 9.177 48.456 1.00 52.38 111 LYS A N 1
ATOM 845 C CA . LYS A 1 111 ? -29.013 9.814 49.630 1.00 52.38 111 LYS A CA 1
ATOM 846 C C . LYS A 1 111 ? -29.257 11.327 49.714 1.00 52.38 111 LYS A C 1
ATOM 848 O O . LYS A 1 111 ? -28.386 12.067 50.158 1.00 52.38 111 LYS A O 1
ATOM 853 N N . SER A 1 112 ? -30.447 11.793 49.329 1.00 55.53 112 SER A N 1
ATOM 854 C CA . SER A 1 112 ? -30.913 13.164 49.624 1.00 55.53 112 SER A CA 1
ATOM 855 C C . SER A 1 112 ? -32.153 13.218 50.528 1.00 55.53 112 SER A C 1
ATOM 857 O O . SER A 1 112 ? -32.773 14.270 50.653 1.00 55.53 112 SER A O 1
ATOM 859 N N . GLY A 1 113 ? -32.520 12.104 51.172 1.00 54.50 113 GLY A N 1
ATOM 860 C CA . GLY A 1 113 ? -33.721 11.997 52.003 1.00 54.50 113 GLY A CA 1
ATOM 861 C C . GLY A 1 113 ? -33.499 11.204 53.288 1.00 54.50 113 GLY A C 1
ATOM 862 O O . GLY A 1 113 ? -34.023 10.108 53.425 1.00 54.50 113 GLY A O 1
ATOM 863 N N . TRP A 1 114 ? -32.744 11.754 54.242 1.00 44.09 114 TRP A N 1
ATOM 864 C CA . TRP A 1 114 ? -32.972 11.456 55.659 1.00 44.09 114 TRP A CA 1
ATOM 865 C C . TRP A 1 114 ? -32.719 12.718 56.482 1.00 44.09 114 TRP A C 1
ATOM 867 O O . TRP A 1 114 ? -31.607 13.231 56.597 1.00 44.09 114 TRP A O 1
ATOM 877 N N . SER A 1 115 ? -33.817 13.237 57.005 1.00 47.16 115 SER A N 1
ATOM 878 C CA . SER A 1 115 ? -33.938 14.330 57.955 1.00 47.16 115 SER A CA 1
ATOM 879 C C . SER A 1 115 ? -33.136 14.100 59.239 1.00 47.16 115 SER A C 1
ATOM 881 O O . SER A 1 115 ? -33.288 13.064 59.870 1.00 47.16 115 SER A O 1
ATOM 883 N N . GLY A 1 116 ? -32.400 15.125 59.675 1.00 52.09 116 GLY A N 1
ATOM 884 C CA . GLY A 1 116 ? -32.197 15.461 61.089 1.00 52.09 116 GLY A CA 1
ATOM 885 C C . GLY A 1 116 ? -31.525 14.419 61.989 1.00 52.09 116 GLY A C 1
ATOM 886 O O . GLY A 1 116 ? -32.155 13.484 62.466 1.00 52.09 116 GLY A O 1
ATOM 887 N N . VAL A 1 117 ? -30.280 14.698 62.379 1.00 50.72 117 VAL A N 1
ATOM 888 C CA . VAL A 1 117 ? -29.696 14.163 63.620 1.00 50.72 117 VAL A CA 1
ATOM 889 C C . VAL A 1 117 ? -29.327 15.359 64.504 1.00 50.72 117 VAL A C 1
ATOM 891 O O . VAL A 1 117 ? -28.658 16.274 64.011 1.00 50.72 117 VAL A O 1
ATOM 894 N N . PRO A 1 118 ? -29.778 15.431 65.772 1.00 55.12 118 PRO A N 1
ATOM 895 C CA . PRO A 1 118 ? -29.458 16.556 66.632 1.00 55.12 118 PRO A CA 1
ATOM 896 C C . PRO A 1 118 ? -28.001 16.491 67.101 1.00 55.12 118 PRO A C 1
ATOM 898 O O . PRO A 1 118 ? -27.355 15.447 67.152 1.00 55.12 118 PRO A O 1
ATOM 901 N N . LYS A 1 119 ? -27.494 17.678 67.428 1.00 61.44 119 LYS A N 1
ATOM 902 C CA . LYS A 1 119 ? -26.159 17.962 67.956 1.00 61.44 119 LYS A CA 1
ATOM 903 C C . LYS A 1 119 ? -25.757 17.041 69.122 1.0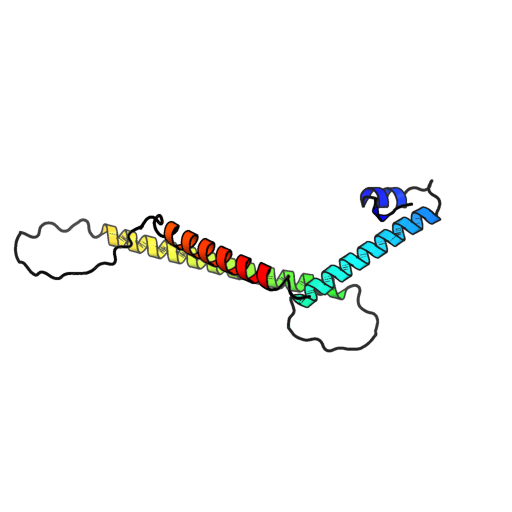0 61.44 119 LYS A C 1
ATOM 905 O O . LYS A 1 119 ? -26.546 16.828 70.034 1.00 61.44 119 LYS A O 1
ATOM 910 N N . LYS A 1 120 ? -24.446 16.752 69.146 1.00 63.38 120 LYS A N 1
ATOM 911 C CA . LYS A 1 120 ? -23.601 16.198 70.228 1.00 63.38 120 LYS A CA 1
ATOM 912 C C . LYS A 1 120 ? -23.586 14.671 70.343 1.00 63.38 120 LYS A C 1
ATOM 914 O O . LYS A 1 120 ? -24.489 14.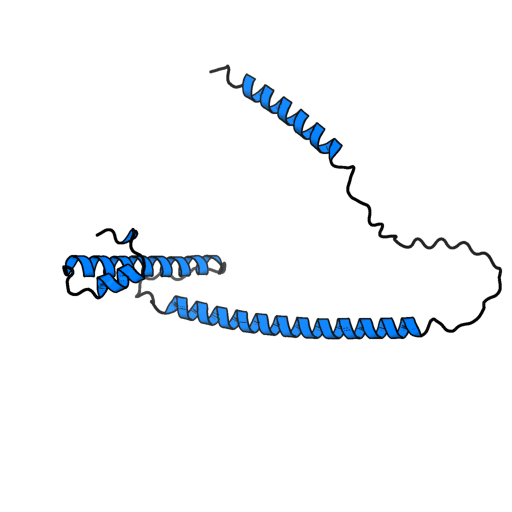087 70.909 1.00 63.38 120 LYS A O 1
ATOM 919 N N . PHE A 1 121 ? -22.473 14.064 69.933 1.00 43.66 121 PHE A N 1
ATOM 920 C CA . PHE A 1 121 ? -21.482 13.475 70.843 1.00 43.66 121 PHE A CA 1
ATOM 921 C C . PHE A 1 121 ? -20.154 13.342 70.084 1.00 43.66 121 PHE A C 1
ATOM 923 O O . PHE A 1 121 ? -20.122 12.952 68.919 1.00 43.66 121 PHE A O 1
ATOM 930 N N . GLY A 1 122 ? -19.064 13.779 70.713 1.00 54.12 122 GLY A N 1
ATOM 931 C CA . GLY A 1 122 ? -17.738 13.779 70.114 1.00 54.12 122 GLY A CA 1
ATOM 932 C C . GLY A 1 122 ? -17.134 12.381 70.089 1.00 54.12 122 GLY A C 1
ATOM 933 O O . GLY A 1 122 ? -16.975 11.767 71.135 1.00 54.12 122 GLY A O 1
ATOM 934 N N . PHE A 1 123 ? -16.719 11.934 68.908 1.00 46.19 123 PHE A N 1
ATOM 935 C CA . PHE A 1 123 ? -15.668 10.935 68.748 1.00 46.19 123 PHE A CA 1
ATOM 936 C C . PHE A 1 123 ? -14.789 11.365 67.576 1.00 46.19 123 PHE A C 1
ATOM 938 O O . PHE A 1 123 ? -15.226 11.479 66.432 1.00 46.19 123 PHE A O 1
ATOM 945 N N . LYS A 1 124 ? -13.540 11.703 67.892 1.00 59.62 124 LYS A N 1
ATOM 946 C CA . LYS A 1 124 ? -12.558 12.253 66.959 1.00 59.62 124 LYS A CA 1
ATOM 947 C C . LYS A 1 124 ? -11.890 11.092 66.220 1.00 59.62 124 LYS A C 1
ATOM 949 O O . LYS A 1 124 ? -10.798 10.675 66.583 1.00 59.62 124 LYS A O 1
ATOM 954 N N . ILE A 1 125 ? -12.554 10.555 65.200 1.00 56.16 125 ILE A N 1
ATOM 955 C CA . ILE A 1 125 ? -11.947 9.586 64.279 1.00 56.16 125 ILE A CA 1
ATOM 956 C C . ILE A 1 125 ? -11.375 10.383 63.104 1.00 56.16 125 ILE A C 1
ATOM 958 O O . ILE A 1 125 ? -12.108 10.872 62.246 1.00 56.16 125 ILE A O 1
ATOM 962 N N . LYS A 1 126 ? -10.051 10.575 63.095 1.00 47.31 126 LYS A N 1
ATOM 963 C CA . LYS A 1 126 ? -9.326 11.128 61.943 1.00 47.31 126 LYS A CA 1
ATOM 964 C C . LYS A 1 126 ? -9.356 10.088 60.819 1.00 47.31 126 LYS A C 1
ATOM 966 O O . LYS A 1 126 ? -8.555 9.161 60.822 1.00 47.31 126 LYS A O 1
ATOM 971 N N . SER A 1 127 ? -10.274 10.252 59.869 1.00 53.41 127 SER A N 1
ATOM 972 C CA . SER A 1 127 ? -10.198 9.580 58.572 1.00 53.41 127 SER A CA 1
ATOM 973 C C . SER A 1 127 ? -9.316 10.420 57.650 1.00 53.41 127 SER A C 1
ATOM 975 O O . SER A 1 127 ? -9.625 11.577 57.364 1.00 53.41 127 SER A O 1
ATOM 977 N N . GLN A 1 128 ? -8.174 9.866 57.253 1.00 46.06 128 GLN A N 1
ATOM 978 C CA . GLN A 1 128 ? -7.260 10.463 56.289 1.00 46.06 128 GLN A CA 1
ATOM 979 C C . GLN A 1 128 ? -7.720 10.029 54.895 1.00 46.06 128 GLN A C 1
ATOM 981 O O . GLN A 1 128 ? -7.389 8.941 54.434 1.00 46.06 128 GLN A O 1
ATOM 986 N N . MET A 1 129 ? -8.524 10.863 54.236 1.00 40.28 129 MET A N 1
ATOM 987 C CA . MET A 1 129 ? -8.804 10.697 52.811 1.00 40.28 129 MET A CA 1
ATOM 988 C C . MET A 1 129 ? -7.637 11.272 52.009 1.00 40.28 129 MET A C 1
ATOM 990 O O . MET A 1 129 ? -7.120 12.344 52.324 1.00 40.28 129 MET A O 1
ATOM 994 N N . CYS A 1 130 ? -7.206 10.533 50.990 1.00 38.94 130 CYS A N 1
ATOM 995 C CA . CYS A 1 130 ? -6.171 10.953 50.059 1.00 38.94 130 CYS A CA 1
ATOM 996 C C . CYS A 1 130 ? -6.685 12.160 49.259 1.00 38.94 130 CYS A C 1
ATOM 998 O O . CYS A 1 130 ? -7.564 12.018 48.410 1.00 38.94 130 CYS A O 1
ATOM 1000 N N . SER A 1 131 ? -6.176 13.356 49.555 1.00 44.56 131 SER A N 1
ATOM 1001 C CA . SER A 1 131 ? -6.370 14.528 48.708 1.00 44.56 131 SER A CA 1
ATOM 1002 C C . SER A 1 131 ? -5.397 14.427 47.536 1.00 44.56 131 SER A C 1
ATOM 1004 O O . SER A 1 131 ? -4.199 14.661 47.704 1.00 44.56 131 SER A O 1
ATOM 1006 N N . ALA A 1 132 ? -5.893 14.083 46.348 1.00 48.44 132 ALA A N 1
ATOM 1007 C CA . ALA A 1 132 ? -5.173 14.388 45.120 1.00 48.44 132 ALA A CA 1
ATOM 1008 C C . ALA A 1 132 ? -5.186 15.914 44.964 1.00 48.44 132 ALA A C 1
ATOM 1010 O O . ALA A 1 132 ? -6.173 16.504 44.532 1.00 48.44 132 ALA A O 1
ATOM 1011 N N . GLN A 1 133 ? -4.119 16.559 45.426 1.00 39.53 133 GLN A N 1
ATOM 1012 C CA . GLN A 1 133 ? -3.878 17.964 45.159 1.00 39.53 133 GLN A CA 1
ATOM 1013 C C . GLN A 1 133 ? -3.237 18.062 43.777 1.00 39.53 133 GLN A C 1
ATOM 1015 O O . GLN A 1 133 ? -2.133 17.558 43.568 1.00 39.53 133 GLN A O 1
ATOM 1020 N N . GLU A 1 134 ? -3.926 18.715 42.841 1.00 47.84 134 GLU A N 1
ATOM 1021 C CA . GLU A 1 134 ? -3.311 19.247 41.626 1.00 47.84 134 GLU A CA 1
ATOM 1022 C C . GLU A 1 134 ? -2.278 20.303 42.045 1.00 47.84 134 GLU A C 1
ATOM 1024 O O . GLU A 1 134 ? -2.573 21.476 42.273 1.00 47.84 134 GLU A O 1
ATOM 1029 N N . GLY A 1 135 ? -1.048 19.839 42.259 1.00 39.59 135 GLY A N 1
ATOM 1030 C CA . GLY A 1 135 ? 0.116 20.654 42.561 1.00 39.59 135 GLY A CA 1
ATOM 1031 C C . GLY A 1 135 ? 0.824 21.042 41.272 1.00 39.59 135 GLY A C 1
ATOM 1032 O O . GLY A 1 135 ? 1.544 20.240 40.685 1.00 39.59 135 GLY A O 1
ATOM 1033 N N . SER A 1 136 ? 0.600 22.287 40.862 1.00 42.00 136 SER A N 1
ATOM 1034 C CA . SER A 1 136 ? 1.353 23.040 39.859 1.00 42.00 136 SER A CA 1
ATOM 1035 C C . SER A 1 136 ? 2.864 22.750 39.902 1.00 42.00 136 SER A C 1
ATOM 1037 O O . SER A 1 136 ? 3.540 22.982 40.906 1.00 42.00 136 SER A O 1
ATOM 1039 N N . VAL A 1 137 ? 3.402 22.249 38.788 1.00 45.97 137 VAL A N 1
ATOM 1040 C CA . VAL A 1 137 ? 4.837 22.032 38.575 1.00 45.97 137 VAL A CA 1
ATOM 1041 C C . VAL A 1 137 ? 5.474 23.362 38.190 1.00 45.97 137 VAL A C 1
ATOM 1043 O O . VAL A 1 137 ? 5.560 23.701 37.015 1.00 45.97 137 VAL A O 1
ATOM 1046 N N . SER A 1 138 ? 5.944 24.130 39.167 1.00 50.22 138 SER A N 1
ATOM 1047 C CA . SER A 1 138 ? 6.853 25.244 38.890 1.00 50.22 138 SER A CA 1
ATOM 1048 C C . SER A 1 138 ? 7.642 25.627 40.136 1.00 50.22 138 SER A C 1
ATOM 1050 O O . SER A 1 138 ? 7.351 26.649 40.728 1.00 50.22 138 SER A O 1
ATOM 1052 N N . GLU A 1 139 ? 8.634 24.818 40.528 1.00 47.16 139 GLU A N 1
ATOM 1053 C CA . GLU A 1 139 ? 9.824 25.277 41.289 1.00 47.16 139 GLU A CA 1
ATOM 1054 C C . GLU A 1 139 ? 10.978 24.242 41.341 1.00 47.16 139 GLU A C 1
ATOM 1056 O O . GLU A 1 139 ? 11.944 24.421 42.074 1.00 47.16 139 GLU A O 1
ATOM 1061 N N . GLN A 1 140 ? 10.976 23.183 40.515 1.00 45.91 140 GLN A N 1
ATOM 1062 C CA . GLN A 1 140 ? 12.069 22.186 40.511 1.00 45.91 140 GLN A CA 1
ATOM 1063 C C . GLN A 1 140 ? 13.070 22.342 39.346 1.00 45.91 140 GLN A C 1
ATOM 1065 O O . GLN A 1 140 ? 14.112 21.686 39.323 1.00 45.91 140 GLN A O 1
ATOM 1070 N N . GLN A 1 141 ? 12.823 23.263 38.406 1.00 46.84 141 GLN A N 1
ATOM 1071 C CA . GLN A 1 141 ? 13.672 23.458 37.219 1.00 46.84 141 GLN A CA 1
ATOM 1072 C C . GLN A 1 141 ? 14.905 24.356 37.440 1.00 46.84 141 GLN A C 1
ATOM 1074 O O . GLN A 1 141 ? 15.875 24.235 36.696 1.00 46.84 141 GLN A O 1
ATOM 1079 N N . LYS A 1 142 ? 14.951 25.218 38.469 1.00 45.88 142 LYS A N 1
ATOM 1080 C CA . LYS A 1 142 ? 16.097 26.139 38.663 1.00 45.88 142 LYS A CA 1
ATOM 1081 C C . LYS A 1 142 ? 17.348 25.484 39.267 1.00 45.88 142 LYS A C 1
ATOM 1083 O O . LYS A 1 142 ? 18.457 25.958 39.019 1.00 45.88 142 LYS A O 1
ATOM 1088 N N . ASN A 1 143 ? 17.201 24.390 40.020 1.00 42.69 143 ASN A N 1
ATOM 1089 C CA . ASN A 1 143 ? 18.337 23.723 40.673 1.00 42.69 143 ASN A CA 1
ATOM 1090 C C . ASN A 1 143 ? 19.034 22.670 39.794 1.00 42.69 143 ASN A C 1
ATOM 1092 O O . ASN A 1 143 ? 20.225 22.422 39.984 1.00 42.69 143 ASN A O 1
ATOM 1096 N N . GLY A 1 144 ? 18.337 22.093 38.808 1.00 45.22 144 GLY A N 1
ATOM 1097 C CA . GLY A 1 144 ? 18.937 21.168 37.837 1.00 45.22 144 GLY A CA 1
ATOM 1098 C C . GLY A 1 144 ? 19.889 21.876 36.869 1.00 45.22 144 GLY A C 1
ATOM 1099 O O . GLY A 1 144 ? 21.026 21.439 36.679 1.00 45.22 144 GLY A O 1
ATOM 1100 N N . SER A 1 145 ? 19.472 23.030 36.339 1.00 48.25 145 SER A N 1
ATOM 1101 C CA . SER A 1 145 ? 20.224 23.769 35.315 1.00 48.25 145 SER A CA 1
ATOM 1102 C C . SER A 1 145 ? 21.583 24.275 35.814 1.00 48.25 145 SER A C 1
ATOM 1104 O O . SER A 1 145 ? 22.583 24.132 35.115 1.00 48.25 145 SER A O 1
ATOM 1106 N N . ARG A 1 146 ? 21.674 24.743 37.071 1.00 49.12 146 ARG A N 1
ATOM 1107 C CA . ARG A 1 146 ? 22.955 25.180 37.669 1.00 49.12 146 ARG A CA 1
ATOM 1108 C C . ARG A 1 146 ? 23.956 24.034 37.857 1.00 49.12 146 ARG A C 1
ATOM 1110 O O . ARG A 1 146 ? 25.165 24.263 37.858 1.00 49.12 146 ARG A O 1
ATOM 1117 N N . LYS A 1 147 ? 23.475 22.800 38.044 1.00 51.84 147 LYS A N 1
ATOM 1118 C CA . LYS A 1 147 ? 24.331 21.617 38.236 1.00 51.84 147 LYS A CA 1
ATOM 1119 C C . LYS A 1 147 ? 24.889 21.104 36.906 1.00 51.84 147 LYS A C 1
ATOM 1121 O O . LYS A 1 147 ? 26.053 20.713 36.859 1.00 51.84 147 LYS A O 1
ATOM 1126 N N . ILE A 1 148 ? 24.093 21.164 35.836 1.00 54.69 148 ILE A N 1
ATOM 1127 C CA . ILE A 1 148 ? 24.495 20.744 34.484 1.00 54.69 148 ILE A CA 1
ATOM 1128 C C . ILE A 1 148 ? 25.541 21.708 33.904 1.00 54.69 148 ILE A C 1
ATOM 1130 O O . ILE A 1 148 ? 26.561 21.263 33.378 1.00 54.69 148 ILE A O 1
ATOM 1134 N N . GLU A 1 149 ? 25.365 23.017 34.099 1.00 51.62 149 GLU A N 1
ATOM 1135 C CA . GLU A 1 149 ? 26.314 24.032 33.620 1.00 51.62 149 GLU A CA 1
ATOM 1136 C C . GLU A 1 149 ? 27.683 23.932 34.329 1.00 51.62 149 GLU A C 1
ATOM 1138 O O . GLU A 1 149 ? 28.741 24.010 33.699 1.00 51.62 149 GLU A O 1
ATOM 1143 N N . LYS A 1 150 ? 27.691 23.628 35.638 1.00 54.56 150 LYS A N 1
ATOM 1144 C CA . LYS A 1 150 ? 28.929 23.452 36.422 1.00 54.56 150 LYS A CA 1
ATOM 1145 C C . LYS A 1 150 ? 29.697 22.170 36.065 1.00 54.56 150 LYS A C 1
ATOM 1147 O O . LYS A 1 150 ? 30.919 22.132 36.225 1.00 54.56 150 LYS A O 1
ATOM 1152 N N . LEU A 1 151 ? 29.008 21.135 35.573 1.00 55.22 151 LEU A N 1
ATOM 1153 C CA . LEU A 1 151 ? 29.634 19.903 35.078 1.00 55.22 151 LEU A CA 1
ATOM 1154 C C . LEU A 1 151 ? 30.175 20.073 33.653 1.00 55.22 151 LEU A C 1
ATOM 1156 O O . LEU A 1 151 ? 31.303 19.648 33.393 1.00 55.22 151 LEU A O 1
ATOM 1160 N N . GLN A 1 152 ? 29.462 20.777 32.767 1.00 56.06 152 GLN A N 1
ATOM 1161 C CA . GLN A 1 152 ? 29.980 21.085 31.428 1.00 56.06 152 GLN A CA 1
ATOM 1162 C C . GLN A 1 152 ? 31.227 21.984 31.467 1.00 56.06 152 GLN A C 1
ATOM 1164 O O . GLN A 1 152 ? 32.178 21.736 30.726 1.00 56.06 152 GLN A O 1
ATOM 1169 N N . ALA A 1 153 ? 31.298 22.951 32.389 1.00 55.56 153 ALA A N 1
ATOM 1170 C CA . ALA A 1 153 ? 32.482 23.801 32.559 1.00 55.56 153 ALA A CA 1
ATOM 1171 C C . ALA A 1 153 ? 33.727 23.055 33.093 1.00 55.56 153 ALA A C 1
ATOM 1173 O O . ALA A 1 153 ? 34.857 23.506 32.895 1.00 55.56 153 ALA A O 1
ATOM 1174 N N . ARG A 1 154 ? 33.549 21.916 33.779 1.00 56.69 154 ARG A N 1
ATOM 1175 C CA . ARG A 1 154 ? 34.664 21.060 34.230 1.00 56.69 154 ARG A CA 1
ATOM 1176 C C . ARG A 1 154 ? 35.142 20.110 33.133 1.00 56.69 154 ARG A C 1
ATOM 1178 O O . ARG A 1 154 ? 36.340 19.862 33.023 1.00 56.69 154 ARG A O 1
ATOM 1185 N N . LEU A 1 155 ? 34.226 19.639 32.292 1.00 54.94 155 LEU A N 1
ATOM 1186 C CA . LEU A 1 155 ? 34.522 18.705 31.205 1.00 54.94 155 LEU A CA 1
ATOM 1187 C C . LEU A 1 155 ? 35.271 19.388 30.043 1.00 54.94 155 LEU A C 1
ATOM 1189 O O . LEU A 1 155 ? 36.176 18.801 29.452 1.00 54.94 155 LEU A O 1
ATOM 1193 N N . THR A 1 156 ? 34.988 20.666 29.776 1.00 54.78 156 THR A N 1
ATOM 1194 C CA . THR A 1 156 ? 35.702 21.455 28.752 1.00 54.78 156 THR A CA 1
ATOM 1195 C C . THR A 1 156 ? 37.118 21.863 29.168 1.00 54.78 156 THR A C 1
ATOM 1197 O O . THR A 1 156 ? 37.987 21.988 28.304 1.00 54.78 156 THR A O 1
ATOM 1200 N N . LYS A 1 157 ? 37.396 22.004 30.473 1.00 54.59 157 LYS A N 1
ATOM 1201 C CA . LYS A 1 157 ? 38.756 22.270 30.981 1.00 54.59 157 LYS A CA 1
ATOM 1202 C C . LYS A 1 157 ? 39.676 21.053 30.862 1.00 54.59 157 LYS A C 1
ATOM 1204 O O . LYS A 1 157 ? 40.828 21.220 30.478 1.00 54.59 157 LYS A O 1
ATOM 1209 N N . HIS A 1 158 ? 39.160 19.841 31.078 1.00 51.03 158 HIS A N 1
ATOM 1210 C CA . HIS A 1 158 ? 39.947 18.617 30.881 1.00 51.03 158 HIS A CA 1
ATOM 1211 C C . HIS A 1 158 ? 40.212 18.303 29.401 1.00 51.03 158 HIS A C 1
ATOM 1213 O O . HIS A 1 158 ? 41.290 17.819 29.067 1.00 51.03 158 HIS A O 1
ATOM 1219 N N . LYS A 1 159 ? 39.290 18.649 28.489 1.00 50.94 159 LYS A N 1
ATOM 1220 C CA . LYS A 1 159 ? 39.493 18.428 27.045 1.00 50.94 159 LYS A CA 1
ATOM 1221 C C . LYS A 1 159 ? 40.569 19.338 26.428 1.00 50.94 159 LYS A C 1
ATOM 1223 O O . LYS A 1 159 ? 41.169 18.958 25.431 1.00 50.94 159 LYS A O 1
ATOM 1228 N N . LYS A 1 160 ? 40.854 20.505 27.023 1.00 52.53 160 LYS A N 1
ATOM 1229 C CA . LYS A 1 160 ? 41.946 21.395 26.577 1.00 52.53 160 LYS A CA 1
ATOM 1230 C C . LYS A 1 160 ? 43.325 21.040 27.141 1.00 52.53 160 LYS A C 1
ATOM 1232 O O . LYS A 1 160 ? 44.307 21.473 26.561 1.00 52.53 160 LYS A O 1
ATOM 1237 N N . GLN A 1 161 ? 43.413 20.264 28.222 1.00 50.94 161 GLN A N 1
ATOM 1238 C CA . GLN A 1 161 ? 44.705 19.799 28.746 1.00 50.94 161 GLN A CA 1
ATOM 1239 C C . GLN A 1 161 ? 45.222 18.535 28.049 1.00 50.94 161 GLN A C 1
ATOM 1241 O O . GLN A 1 161 ? 46.421 18.312 28.049 1.00 50.94 161 GLN A O 1
ATOM 1246 N N . LEU A 1 162 ? 44.353 17.744 27.409 1.00 48.19 162 LEU A N 1
ATOM 1247 C CA . LEU A 1 162 ? 44.760 16.528 26.690 1.00 48.19 162 LEU A CA 1
ATOM 1248 C C . LEU A 1 162 ? 45.173 16.775 25.223 1.00 48.19 162 LEU A C 1
ATOM 1250 O O . LEU A 1 162 ? 45.527 15.834 24.528 1.00 48.19 162 LEU A O 1
ATOM 1254 N N . SER A 1 163 ? 45.087 18.014 24.727 1.00 53.38 163 SER A N 1
ATOM 1255 C CA . SER A 1 163 ? 45.422 18.360 23.333 1.00 53.38 163 SER A CA 1
ATOM 1256 C C . SER A 1 163 ? 46.752 19.113 23.196 1.00 53.38 163 SER A C 1
ATOM 1258 O O . SER A 1 163 ? 47.045 19.605 22.111 1.00 53.38 163 SER A O 1
ATOM 1260 N N . THR A 1 164 ? 47.535 19.217 24.275 1.00 49.84 164 THR A N 1
ATOM 1261 C CA . THR A 1 164 ? 48.824 19.936 24.309 1.00 49.84 164 THR A CA 1
ATOM 1262 C C . THR A 1 164 ? 49.980 19.035 24.760 1.00 49.84 164 THR A C 1
ATOM 1264 O O . THR A 1 164 ? 50.945 19.520 25.335 1.00 49.84 164 THR A O 1
ATOM 1267 N N . ASP A 1 165 ? 49.860 17.729 24.520 1.00 46.84 165 ASP A N 1
ATOM 1268 C CA . ASP A 1 165 ? 50.955 16.759 24.628 1.00 46.84 165 ASP A CA 1
ATOM 1269 C C . ASP A 1 165 ? 50.806 15.747 23.477 1.00 46.84 165 ASP A C 1
ATOM 1271 O O . ASP A 1 165 ? 50.297 14.639 23.647 1.00 46.84 165 ASP A O 1
ATOM 1275 N N . MET A 1 166 ? 51.124 16.220 22.268 1.00 46.16 166 MET A N 1
ATOM 1276 C CA . MET A 1 166 ? 51.524 15.475 21.062 1.00 46.16 166 MET A CA 1
ATOM 1277 C C . MET A 1 166 ? 52.288 16.446 20.164 1.00 46.16 166 MET A C 1
ATOM 1279 O O . MET A 1 166 ? 51.736 17.540 19.900 1.00 46.16 166 MET A O 1
#

Organism: Cocos nucifera (NCBI:txid13894)